Protein AF-A0A6I3EBQ2-F1 (afdb_monomer)

Structure (mmCIF, N/CA/C/O backbone):
data_AF-A0A6I3EBQ2-F1
#
_entry.id   AF-A0A6I3EBQ2-F1
#
loop_
_atom_site.group_PDB
_atom_site.id
_atom_site.type_symbol
_atom_site.label_atom_id
_atom_site.label_alt_id
_atom_site.label_comp_id
_atom_site.label_asym_id
_atom_site.label_entity_id
_atom_site.label_seq_id
_atom_site.pdbx_PDB_ins_code
_atom_site.Cartn_x
_atom_site.Cartn_y
_atom_site.Cartn_z
_atom_site.occupancy
_atom_site.B_iso_or_equiv
_atom_site.auth_seq_id
_atom_site.auth_comp_id
_atom_site.auth_asym_id
_atom_site.auth_atom_id
_atom_site.pdbx_PDB_model_num
ATOM 1 N N . MET A 1 1 ? -0.632 -26.709 13.359 1.00 42.72 1 MET A N 1
ATOM 2 C CA . MET A 1 1 ? 0.319 -25.777 12.714 1.00 42.72 1 MET A CA 1
ATOM 3 C C . MET A 1 1 ? 0.932 -24.934 13.817 1.00 42.72 1 MET A C 1
ATOM 5 O O . MET A 1 1 ? 0.181 -24.391 14.617 1.00 42.72 1 MET A O 1
ATOM 9 N N . SER A 1 2 ? 2.258 -24.996 13.959 1.00 42.22 2 SER A N 1
ATOM 10 C CA . SER A 1 2 ? 2.983 -24.591 15.171 1.00 42.22 2 SER A CA 1
ATOM 11 C C . SER A 1 2 ? 2.820 -23.101 15.474 1.00 42.22 2 SER A C 1
ATOM 13 O O . SER A 1 2 ? 2.923 -22.273 14.571 1.00 42.22 2 SER A O 1
ATOM 15 N N . ASN A 1 3 ? 2.571 -22.770 16.741 1.00 54.03 3 ASN A N 1
ATOM 16 C CA . ASN A 1 3 ? 2.596 -21.407 17.265 1.00 54.03 3 ASN A CA 1
ATOM 17 C C . ASN A 1 3 ? 4.077 -20.983 17.296 1.00 54.03 3 ASN A C 1
ATOM 19 O O . ASN A 1 3 ? 4.751 -21.147 18.308 1.00 54.03 3 ASN A O 1
ATOM 23 N N . LYS A 1 4 ? 4.614 -20.598 16.131 1.00 69.00 4 LYS A N 1
ATOM 24 C CA . LYS A 1 4 ? 6.019 -20.212 15.972 1.00 69.00 4 LYS A CA 1
ATOM 25 C C . LYS A 1 4 ? 6.265 -18.984 16.849 1.00 69.00 4 LYS A C 1
ATOM 27 O O . LYS A 1 4 ? 5.473 -18.043 16.815 1.00 69.00 4 LYS A O 1
ATOM 32 N N . GLU A 1 5 ? 7.314 -19.037 17.658 1.00 87.06 5 GLU A N 1
ATOM 33 C CA . GLU A 1 5 ? 7.750 -17.902 18.465 1.00 87.06 5 GLU A CA 1
ATOM 34 C C . GLU A 1 5 ? 8.066 -16.723 17.533 1.00 87.06 5 GLU A C 1
ATOM 36 O O . GLU A 1 5 ? 8.718 -16.909 16.500 1.00 87.06 5 GLU A O 1
ATOM 41 N N . LEU A 1 6 ? 7.523 -15.542 17.846 1.00 90.44 6 LEU A N 1
ATOM 42 C CA . LEU A 1 6 ? 7.765 -14.334 17.059 1.00 90.44 6 LEU A CA 1
ATOM 43 C C . LEU A 1 6 ? 9.214 -13.896 17.252 1.00 90.44 6 LEU A C 1
ATOM 45 O O . LEU A 1 6 ? 9.741 -13.947 18.363 1.00 90.44 6 LEU A O 1
ATOM 49 N N . ASN A 1 7 ? 9.852 -13.427 16.181 1.00 92.38 7 ASN A N 1
ATOM 50 C CA . ASN A 1 7 ? 11.155 -12.789 16.326 1.00 92.38 7 ASN A CA 1
ATOM 51 C C . ASN A 1 7 ? 11.009 -11.411 17.024 1.00 92.38 7 ASN A C 1
ATOM 53 O O . ASN A 1 7 ? 9.900 -10.870 17.095 1.00 92.38 7 ASN A O 1
ATOM 57 N N . PRO A 1 8 ? 12.104 -10.803 17.523 1.00 93.56 8 PRO A N 1
ATOM 58 C CA . PRO A 1 8 ? 12.032 -9.523 18.236 1.00 93.56 8 PRO A CA 1
ATOM 59 C C . PRO A 1 8 ? 11.385 -8.381 17.437 1.00 93.56 8 PRO A C 1
ATOM 61 O O . PRO A 1 8 ? 10.694 -7.540 18.010 1.00 93.56 8 PRO A O 1
ATOM 64 N N . MET A 1 9 ? 11.574 -8.354 16.115 1.00 92.19 9 MET A N 1
ATOM 65 C CA . MET A 1 9 ? 10.991 -7.328 15.250 1.00 92.19 9 MET A CA 1
ATOM 66 C C . MET A 1 9 ? 9.476 -7.516 15.110 1.00 92.19 9 MET A C 1
ATOM 68 O O . MET A 1 9 ? 8.720 -6.565 15.289 1.00 92.19 9 MET A O 1
ATOM 72 N N . GLN A 1 10 ? 9.026 -8.752 14.900 1.00 93.12 10 GLN A N 1
ATOM 73 C CA . GLN A 1 10 ? 7.610 -9.121 14.864 1.00 93.12 10 GLN A CA 1
ATOM 74 C C . GLN A 1 10 ? 6.908 -8.845 16.191 1.00 93.12 10 GLN A C 1
ATOM 76 O O . GLN A 1 10 ? 5.783 -8.346 16.204 1.00 93.12 10 GLN A O 1
ATOM 81 N N . GLN A 1 11 ? 7.578 -9.121 17.310 1.00 91.31 11 GLN A N 1
ATOM 82 C CA . GLN A 1 11 ? 7.068 -8.807 18.639 1.00 91.31 11 GLN A CA 1
ATOM 83 C C . GLN A 1 11 ? 6.881 -7.291 18.821 1.00 91.31 11 GLN A C 1
ATOM 85 O O . GLN A 1 11 ? 5.809 -6.853 19.236 1.00 91.31 11 GLN A O 1
ATOM 90 N N . SER A 1 12 ? 7.863 -6.484 18.407 1.00 90.69 12 SER A N 1
ATOM 91 C CA . SER A 1 12 ? 7.756 -5.019 18.435 1.00 90.69 12 SER A CA 1
ATOM 92 C C . SER A 1 12 ? 6.599 -4.495 17.571 1.00 90.69 12 SER A C 1
ATOM 94 O O . SER A 1 12 ? 5.858 -3.611 18.001 1.00 90.69 12 SER A O 1
ATOM 96 N N . VAL A 1 13 ? 6.377 -5.072 16.385 1.00 89.81 13 VAL A N 1
ATOM 97 C CA . VAL A 1 13 ? 5.232 -4.719 15.527 1.00 89.81 13 VAL A CA 1
ATOM 98 C C . VAL A 1 13 ? 3.900 -5.016 16.222 1.00 89.81 13 VAL A C 1
ATOM 100 O O . VAL A 1 13 ? 2.993 -4.183 16.182 1.00 89.81 13 VAL A O 1
ATOM 103 N N . VAL A 1 14 ? 3.776 -6.167 16.891 1.00 88.44 14 VAL A N 1
ATOM 104 C CA . VAL A 1 14 ? 2.572 -6.515 17.666 1.00 88.44 14 VAL A CA 1
ATOM 105 C C . VAL A 1 14 ? 2.354 -5.543 18.822 1.00 88.44 14 VAL A C 1
ATOM 107 O O . VAL A 1 14 ? 1.217 -5.168 19.084 1.00 88.44 14 VAL A O 1
ATOM 110 N N . GLU A 1 15 ? 3.407 -5.101 19.497 1.00 88.50 15 GLU A N 1
ATOM 111 C CA . GLU A 1 15 ? 3.295 -4.151 20.610 1.00 88.50 15 GLU A CA 1
ATOM 112 C C . GLU A 1 15 ? 2.843 -2.759 20.157 1.00 88.50 15 GLU A C 1
ATOM 114 O O . GLU A 1 15 ? 2.063 -2.111 20.855 1.00 88.50 15 GLU A O 1
ATOM 119 N N . VAL A 1 16 ? 3.293 -2.308 18.983 1.00 88.06 16 VAL A N 1
ATOM 120 C CA . VAL A 1 16 ? 2.961 -0.980 18.446 1.00 88.06 16 VAL A CA 1
ATOM 121 C C . VAL A 1 16 ? 1.595 -0.955 17.756 1.00 88.06 16 VAL A C 1
ATOM 123 O O . VAL A 1 16 ? 0.838 -0.001 17.929 1.00 88.06 16 VAL A O 1
ATOM 126 N N . LEU A 1 17 ? 1.282 -1.969 16.944 1.00 86.69 17 LEU A N 1
ATOM 127 C CA . LEU A 1 17 ? 0.074 -1.992 16.106 1.00 86.69 17 LEU A CA 1
ATOM 128 C C . LEU A 1 17 ? -1.050 -2.855 16.679 1.00 86.69 17 LEU A C 1
ATOM 130 O O . LEU A 1 17 ? -2.204 -2.731 16.261 1.00 86.69 17 LEU A O 1
ATOM 134 N N . GLY A 1 18 ? -0.724 -3.765 17.593 1.00 84.44 18 GLY A N 1
ATOM 135 C CA . GLY A 1 18 ? -1.692 -4.655 18.205 1.00 84.44 18 GLY A CA 1
ATOM 136 C C . GLY A 1 18 ? -2.710 -3.884 19.030 1.00 84.44 18 GLY A C 1
ATOM 137 O O . GLY A 1 18 ? -2.428 -2.862 19.654 1.00 84.44 18 GLY A O 1
ATOM 138 N N . LYS A 1 19 ? -3.933 -4.409 19.053 1.00 84.38 19 LYS A N 1
ATOM 139 C CA . LYS A 1 19 ? -4.986 -3.887 19.915 1.00 84.38 19 LYS A CA 1
ATOM 140 C C . LYS A 1 19 ? -4.526 -3.995 21.381 1.00 84.38 19 LYS A C 1
ATOM 142 O O . LYS A 1 19 ? -4.274 -5.115 21.833 1.00 84.38 19 LYS A O 1
ATOM 147 N N . PRO A 1 20 ? -4.441 -2.881 22.130 1.00 85.12 20 PRO A N 1
ATOM 148 C CA . PRO A 1 20 ? -3.945 -2.921 23.497 1.00 85.12 20 PRO A CA 1
ATOM 149 C C . PRO A 1 20 ? -4.896 -3.713 24.400 1.00 85.12 20 PRO A C 1
ATOM 151 O O . PRO A 1 20 ? -6.107 -3.798 24.152 1.00 85.12 20 PRO A O 1
ATOM 154 N N . ALA A 1 21 ? -4.346 -4.291 25.468 1.00 85.31 21 ALA A N 1
ATOM 155 C CA . ALA A 1 21 ? -5.141 -4.983 26.475 1.00 85.31 21 ALA A CA 1
ATOM 156 C C . ALA A 1 21 ? -6.199 -4.034 27.064 1.00 85.31 21 ALA A C 1
ATOM 158 O O . ALA A 1 21 ? -5.902 -2.892 27.407 1.00 85.31 21 ALA A O 1
ATOM 159 N N . GLY A 1 22 ? -7.446 -4.503 27.157 1.00 87.06 22 GLY A N 1
ATOM 160 C CA . GLY A 1 22 ? -8.556 -3.690 27.660 1.00 87.06 22 GLY A CA 1
ATOM 161 C C . GLY A 1 22 ? -9.112 -2.664 26.669 1.00 87.06 22 GLY A C 1
ATOM 162 O O . GLY A 1 22 ? -9.973 -1.878 27.055 1.00 87.06 22 GLY A O 1
ATOM 163 N N . TRP A 1 23 ? -8.683 -2.668 25.399 1.00 91.06 23 TRP A N 1
ATOM 164 C CA . TRP A 1 23 ? -9.351 -1.861 24.379 1.00 91.06 23 TRP A CA 1
ATOM 165 C C . TRP A 1 23 ? -10.833 -2.222 24.308 1.00 91.06 23 TRP A C 1
ATOM 167 O O . TRP A 1 23 ? -11.200 -3.393 24.143 1.00 91.06 23 TRP A O 1
ATOM 177 N N . VAL A 1 24 ? -11.667 -1.192 24.359 1.00 90.50 24 VAL A N 1
ATOM 178 C CA . VAL A 1 24 ? -13.112 -1.260 24.160 1.00 90.50 24 VAL A CA 1
ATOM 179 C C . VAL A 1 24 ? -13.487 -0.386 22.961 1.00 90.50 24 VAL A C 1
ATOM 181 O O . VAL A 1 24 ? -12.848 0.648 22.750 1.00 90.50 24 VAL A O 1
ATOM 184 N N . PRO A 1 25 ? -14.483 -0.784 22.149 1.00 90.06 25 PRO A N 1
ATOM 185 C CA . PRO A 1 25 ? -15.002 0.082 21.098 1.00 90.06 25 PRO A CA 1
ATOM 186 C C . PRO A 1 25 ? -15.488 1.418 21.666 1.00 90.06 25 PRO A C 1
ATOM 188 O O . PRO A 1 25 ? -15.917 1.490 22.820 1.00 90.06 25 PRO A O 1
ATOM 191 N N . LEU A 1 26 ? -15.483 2.460 20.833 1.00 91.88 26 LEU A N 1
ATOM 192 C CA . LEU A 1 26 ? -16.147 3.714 21.180 1.00 91.88 26 LEU A CA 1
ATOM 193 C C . LEU A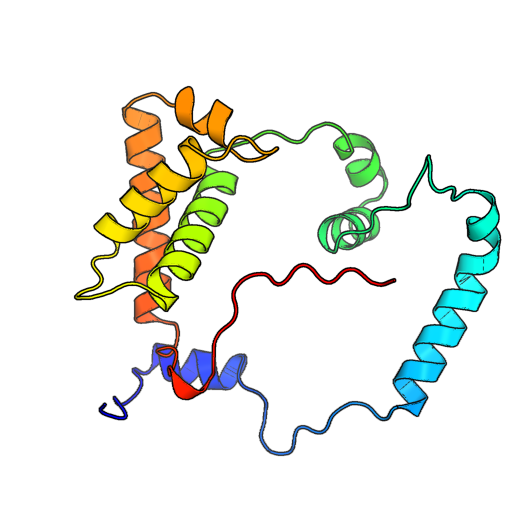 1 26 ? -17.645 3.463 21.445 1.00 91.88 26 LEU A C 1
ATOM 195 O O . LEU A 1 26 ? -18.254 2.655 20.736 1.00 91.88 26 LEU A O 1
ATOM 199 N N . PRO A 1 27 ? -18.255 4.149 22.430 1.00 95.44 27 PRO A N 1
ATOM 200 C CA . PRO A 1 27 ? -19.696 4.079 22.647 1.00 95.44 27 PRO A CA 1
ATOM 201 C C . PRO A 1 27 ? -20.469 4.483 21.388 1.00 95.44 27 PRO A C 1
ATOM 203 O O . PRO A 1 27 ? -20.070 5.417 20.690 1.00 95.44 27 PRO A O 1
ATOM 206 N N . LEU A 1 28 ? -21.607 3.829 21.132 1.00 94.62 28 LEU A N 1
ATOM 207 C CA . LEU A 1 28 ? -22.463 4.151 19.980 1.00 94.62 28 LEU A CA 1
ATOM 208 C C . LEU A 1 28 ? -22.893 5.620 19.967 1.00 94.62 28 LEU A C 1
ATOM 210 O O . LEU A 1 28 ? -22.918 6.233 18.908 1.00 94.62 28 LEU A O 1
ATOM 214 N N . THR A 1 29 ? -23.102 6.211 21.142 1.00 96.62 29 THR A N 1
ATOM 215 C CA . THR A 1 29 ? -23.451 7.629 21.288 1.00 96.62 29 THR A CA 1
ATOM 216 C C . THR A 1 29 ? -22.399 8.570 20.698 1.00 96.62 29 THR A C 1
ATOM 218 O O . THR A 1 29 ? -22.745 9.609 20.147 1.00 96.62 29 THR A O 1
ATOM 221 N N . VAL A 1 30 ? -21.110 8.212 20.758 1.00 96.31 30 VAL A N 1
ATOM 222 C CA . VAL A 1 30 ? -20.036 8.996 20.125 1.00 96.31 30 VAL A CA 1
ATOM 223 C C . VAL A 1 30 ? -20.131 8.891 18.605 1.00 96.31 30 VAL A C 1
ATOM 225 O O . VAL A 1 30 ? -19.975 9.889 17.907 1.00 96.31 30 VAL A O 1
ATOM 228 N N . VAL A 1 31 ? -20.412 7.694 18.086 1.00 93.81 31 VAL A N 1
ATOM 229 C CA . VAL A 1 31 ? -20.572 7.460 16.644 1.00 93.81 31 VAL A CA 1
ATOM 230 C C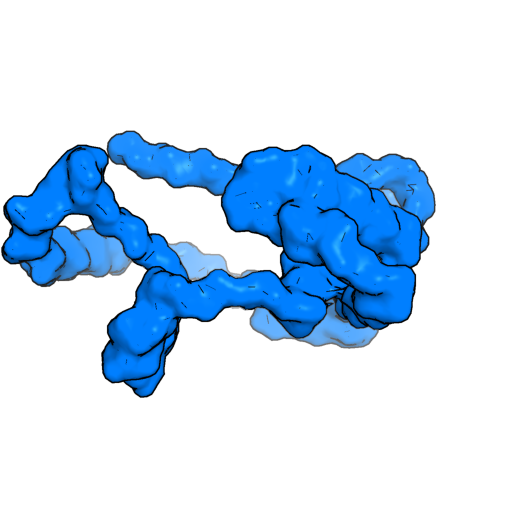 . VAL A 1 31 ? -21.776 8.232 16.100 1.00 93.81 31 VAL A C 1
ATOM 232 O O . VAL A 1 31 ? -21.669 8.875 15.058 1.00 93.81 31 VAL A O 1
ATOM 235 N N . GLU A 1 32 ? -22.897 8.203 16.818 1.00 95.88 32 GLU A N 1
ATOM 236 C CA . GLU A 1 32 ? -24.119 8.942 16.489 1.00 95.88 32 GLU A CA 1
ATOM 237 C C . GLU A 1 32 ? -23.885 10.455 16.517 1.00 95.88 32 GLU A C 1
ATOM 239 O O . GLU A 1 32 ? -24.226 11.138 15.556 1.00 95.88 32 GLU A O 1
ATOM 244 N N . ALA A 1 33 ? -23.208 10.968 17.548 1.00 96.56 33 ALA A N 1
ATOM 245 C CA . ALA A 1 33 ? -22.889 12.389 17.646 1.00 96.56 33 ALA A CA 1
ATOM 246 C C . ALA A 1 33 ? -21.962 12.867 16.513 1.00 96.56 33 ALA A C 1
ATOM 248 O O . ALA A 1 33 ? -22.175 13.939 15.949 1.00 96.56 33 ALA A O 1
ATOM 249 N N . VAL A 1 34 ? -20.939 12.082 16.147 1.00 95.69 34 VAL A N 1
ATOM 250 C CA . VAL A 1 34 ? -20.057 12.409 15.011 1.00 95.69 34 VAL A CA 1
ATOM 251 C C . VAL A 1 34 ? -20.839 12.387 13.697 1.00 95.69 34 VAL A C 1
ATOM 253 O O . VAL A 1 34 ? -20.649 13.269 12.861 1.00 95.69 34 VAL A O 1
ATOM 256 N N . ARG A 1 35 ? -21.739 11.415 13.515 1.00 94.19 35 ARG A N 1
ATOM 257 C CA . ARG A 1 35 ? -22.614 11.346 12.340 1.00 94.19 35 ARG A CA 1
ATOM 258 C C . ARG A 1 35 ? -23.503 12.583 12.232 1.00 94.19 35 ARG A C 1
ATOM 260 O O . ARG A 1 35 ? -23.496 13.217 11.184 1.00 94.19 35 ARG 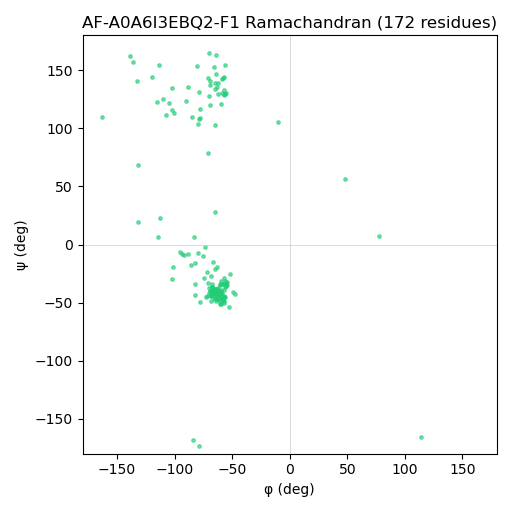A O 1
ATOM 267 N N . GLU A 1 36 ? -24.205 12.947 13.301 1.00 96.75 36 GLU A N 1
ATOM 268 C CA . GLU A 1 36 ? -25.094 14.115 13.327 1.00 96.75 36 GLU A CA 1
ATOM 269 C C . GLU A 1 36 ? -24.335 15.412 13.010 1.00 96.75 36 GLU A C 1
ATOM 271 O O . GLU A 1 36 ? -24.803 16.240 12.224 1.00 96.75 36 GLU A O 1
ATOM 276 N N . GLN A 1 37 ? -23.125 15.570 13.559 1.00 96.25 37 GLN A N 1
ATOM 277 C CA . GLN A 1 37 ? -22.262 16.716 13.263 1.00 96.25 37 GLN A CA 1
ATOM 278 C C . GLN A 1 37 ? -21.864 16.773 11.786 1.00 96.25 37 GLN A C 1
ATOM 280 O O . GLN A 1 37 ? -21.940 17.840 11.178 1.00 96.25 37 GLN A O 1
ATOM 285 N N . LEU A 1 38 ? -21.456 15.641 11.202 1.00 91.75 38 LEU A N 1
ATOM 286 C CA . LEU A 1 38 ? -21.088 15.569 9.789 1.00 91.75 38 LEU A CA 1
ATOM 287 C C . LEU A 1 38 ? -22.291 15.841 8.879 1.00 91.75 38 LEU A C 1
ATOM 289 O O . LEU A 1 38 ? -22.172 16.636 7.950 1.00 91.75 38 LEU A O 1
ATOM 293 N N . GLU A 1 39 ? -23.448 15.238 9.158 1.00 92.88 39 GLU A N 1
ATOM 294 C CA . GLU A 1 39 ? -24.681 15.447 8.387 1.00 92.88 39 GLU A CA 1
ATOM 295 C C . GLU A 1 39 ? -25.129 16.912 8.442 1.00 92.88 39 GLU A C 1
ATOM 297 O O . GLU A 1 39 ? -25.409 17.512 7.405 1.00 92.88 39 GLU A O 1
ATOM 302 N N . THR A 1 40 ? -25.101 17.527 9.627 1.00 95.25 40 THR A N 1
ATOM 303 C CA . THR A 1 40 ? -25.464 18.939 9.809 1.00 95.25 40 THR A CA 1
ATOM 304 C C . THR A 1 40 ? -24.486 19.875 9.100 1.00 95.25 40 THR A C 1
ATOM 306 O O . THR A 1 40 ? -24.905 20.784 8.383 1.00 95.25 40 THR A O 1
ATOM 309 N N . ALA A 1 41 ? -23.177 19.660 9.265 1.00 93.81 41 ALA A N 1
ATOM 310 C CA . ALA A 1 41 ? -22.153 20.521 8.675 1.00 93.81 41 ALA A CA 1
ATOM 311 C C . ALA A 1 41 ? -22.111 20.424 7.141 1.00 93.81 41 ALA A C 1
ATOM 313 O O . ALA A 1 41 ? -21.835 21.417 6.466 1.00 93.81 41 ALA A O 1
ATOM 314 N N . LEU A 1 42 ? -22.390 19.241 6.586 1.00 89.94 42 LEU A N 1
ATOM 315 C CA . LEU A 1 42 ? -22.349 18.989 5.145 1.00 89.94 42 LEU A CA 1
ATOM 316 C C . LEU A 1 42 ? -23.699 19.218 4.448 1.00 89.94 42 LEU A C 1
ATOM 318 O O . LEU A 1 42 ? -23.726 19.271 3.217 1.00 89.94 42 LEU A O 1
ATOM 322 N N . ALA A 1 43 ? -24.800 19.424 5.184 1.00 91.56 43 ALA A N 1
ATOM 323 C CA . ALA A 1 43 ? -26.134 19.662 4.621 1.00 91.56 43 ALA A CA 1
ATOM 324 C C . ALA A 1 43 ? -26.181 20.744 3.516 1.00 91.56 43 ALA A C 1
ATOM 326 O O . ALA A 1 43 ? -26.821 20.504 2.488 1.00 91.56 43 ALA A O 1
ATOM 327 N N . PRO A 1 44 ? -25.474 21.891 3.617 1.00 91.56 44 PRO A N 1
ATOM 328 C CA . PRO A 1 44 ? -25.474 22.903 2.554 1.00 91.56 44 PRO A CA 1
ATOM 329 C C . PRO A 1 44 ? -24.837 22.437 1.235 1.00 91.56 44 PRO A C 1
ATOM 331 O O . PRO A 1 44 ? -25.079 23.034 0.185 1.00 91.56 44 PRO A O 1
ATOM 334 N N . LEU A 1 45 ? -23.997 21.398 1.274 1.00 87.50 45 LEU A N 1
ATOM 335 C CA . LEU A 1 45 ? -23.348 20.832 0.092 1.00 87.50 45 LEU A CA 1
ATOM 336 C C . LEU A 1 45 ? -24.220 19.787 -0.606 1.00 87.50 45 LEU A C 1
ATOM 338 O O . LEU A 1 45 ? -23.980 19.516 -1.777 1.00 87.50 45 LEU A O 1
ATOM 342 N N . ALA A 1 46 ? -25.247 19.248 0.060 1.00 85.75 46 ALA A N 1
ATOM 343 C CA . ALA A 1 46 ? -26.086 18.182 -0.487 1.00 85.75 46 ALA A CA 1
ATOM 344 C C . ALA A 1 46 ? -26.733 18.571 -1.825 1.00 85.75 46 ALA A C 1
ATOM 346 O O . ALA A 1 46 ? -26.742 17.775 -2.756 1.00 85.75 46 ALA A O 1
ATOM 347 N N . ALA A 1 47 ? -27.184 19.822 -1.964 1.00 85.50 47 ALA A N 1
ATOM 348 C CA . ALA A 1 47 ? -27.779 20.327 -3.205 1.00 85.50 47 ALA A CA 1
ATOM 349 C C . ALA A 1 47 ? -26.790 20.427 -4.385 1.00 85.50 47 ALA A C 1
ATOM 351 O O . ALA A 1 47 ? -27.215 20.604 -5.523 1.00 85.50 47 ALA A O 1
ATOM 352 N N . LYS A 1 48 ? -25.478 20.351 -4.122 1.00 85.50 48 LYS A N 1
ATOM 353 C CA . LYS A 1 48 ? -24.418 20.373 -5.141 1.00 85.50 48 LYS A CA 1
ATOM 354 C C . LYS A 1 48 ? -23.991 18.974 -5.578 1.00 85.50 48 LYS A C 1
ATOM 356 O O . LYS A 1 48 ? -23.185 18.862 -6.494 1.00 85.50 48 LYS A O 1
ATOM 361 N N . LEU A 1 49 ? -24.471 17.936 -4.897 1.00 85.56 49 LEU A N 1
ATOM 362 C CA . LEU A 1 49 ? -24.155 16.551 -5.202 1.00 85.56 49 LEU A CA 1
ATOM 363 C C . LEU A 1 49 ? -25.332 15.930 -5.938 1.00 85.56 49 LEU A C 1
ATOM 365 O O . LEU A 1 49 ? -26.485 16.079 -5.538 1.00 85.56 49 LEU A O 1
ATOM 369 N N . SER A 1 50 ? -25.034 15.203 -7.001 1.00 84.06 50 SER A N 1
ATOM 370 C CA . SER A 1 50 ? -26.034 14.481 -7.775 1.00 84.06 50 SER A CA 1
ATOM 371 C C . SER A 1 50 ? -25.495 13.104 -8.163 1.00 84.06 50 SER A C 1
ATOM 373 O O . SER A 1 50 ? -24.286 12.880 -8.100 1.00 84.06 50 SER A O 1
ATOM 375 N N . PRO A 1 51 ? -26.349 12.144 -8.555 1.00 82.12 51 PRO A N 1
ATOM 376 C CA . PRO A 1 51 ? -25.873 10.844 -9.029 1.00 82.12 51 PRO A CA 1
ATOM 377 C C . PRO A 1 51 ? -24.918 10.942 -10.232 1.00 82.12 51 PRO A C 1
ATOM 379 O O . PRO A 1 51 ? -24.050 10.090 -10.397 1.00 82.12 51 PRO A O 1
ATOM 382 N N . ASP A 1 52 ? -25.062 11.983 -11.054 1.00 85.38 52 ASP A N 1
ATOM 383 C CA . ASP A 1 52 ? -24.176 12.321 -12.172 1.00 85.38 52 ASP A CA 1
ATOM 384 C C . ASP A 1 52 ? -22.910 13.094 -11.749 1.00 85.38 52 ASP A C 1
ATOM 386 O O . ASP A 1 52 ? -21.933 13.113 -12.497 1.00 85.38 52 ASP A O 1
ATOM 390 N N . GLN A 1 53 ? -22.885 13.662 -10.538 1.00 78.00 53 GLN A N 1
ATOM 391 C CA . GLN A 1 53 ? -21.717 14.300 -9.918 1.00 78.00 53 GLN A CA 1
ATOM 392 C C . GLN A 1 53 ? -21.516 13.812 -8.472 1.00 78.00 53 GLN A C 1
ATOM 394 O O . GLN A 1 53 ? -21.721 14.568 -7.512 1.00 78.00 53 GLN A O 1
ATOM 399 N N . PRO A 1 54 ? -21.138 12.534 -8.281 1.00 79.94 54 PRO A N 1
ATOM 400 C CA . PRO A 1 54 ? -20.943 11.988 -6.949 1.00 79.94 54 PRO A CA 1
ATOM 401 C C . PRO A 1 54 ? -19.689 12.579 -6.295 1.00 79.94 54 PRO A C 1
ATOM 403 O O . PRO A 1 54 ? -18.654 12.766 -6.937 1.00 79.94 54 PRO A O 1
ATOM 406 N N . LEU A 1 55 ? -19.753 12.814 -4.984 1.00 80.06 55 LEU A N 1
ATOM 407 C CA . LEU A 1 55 ? -18.580 13.198 -4.205 1.00 80.06 55 LEU A CA 1
ATOM 408 C C . LEU A 1 55 ? -17.716 11.966 -3.921 1.00 80.06 55 LEU A C 1
ATOM 410 O O . LEU A 1 55 ? -18.133 11.063 -3.197 1.00 80.06 55 LEU A O 1
ATOM 414 N N . PHE A 1 56 ? -16.491 11.952 -4.443 1.00 79.31 56 PHE A N 1
ATOM 415 C CA . PHE A 1 56 ? -15.490 10.951 -4.084 1.00 79.31 56 PHE A CA 1
ATOM 416 C C . PHE A 1 56 ? -14.502 11.537 -3.073 1.00 79.31 56 PHE A C 1
ATOM 418 O O . PHE A 1 56 ? -13.731 12.440 -3.395 1.00 79.31 56 PHE A O 1
ATOM 425 N N . ILE A 1 57 ? -14.516 11.012 -1.845 1.00 79.50 57 ILE A N 1
ATOM 426 C CA . ILE A 1 57 ? -13.568 11.392 -0.794 1.00 79.50 57 ILE A CA 1
ATOM 427 C C . ILE A 1 57 ? -12.625 10.225 -0.550 1.00 79.50 57 ILE A C 1
ATOM 429 O O . ILE A 1 57 ? -13.053 9.122 -0.217 1.00 79.50 57 ILE A O 1
ATOM 433 N N . SER A 1 58 ? -11.327 10.494 -0.649 1.00 81.50 58 SER A N 1
ATOM 434 C CA . SER A 1 58 ? -10.290 9.568 -0.209 1.00 81.50 58 SER A CA 1
ATOM 435 C C . SER A 1 58 ? -9.526 10.151 0.979 1.00 81.50 58 SER A C 1
ATOM 437 O O . SER A 1 58 ? -9.413 11.371 1.130 1.00 81.50 58 SER A O 1
ATOM 439 N N . LYS A 1 59 ? -8.936 9.282 1.808 1.00 84.12 59 LYS A N 1
ATOM 440 C CA . LYS A 1 59 ? -8.010 9.706 2.872 1.00 84.12 59 LYS A CA 1
ATOM 441 C C . LYS A 1 59 ? -6.850 10.539 2.312 1.00 84.12 59 LYS A C 1
ATOM 443 O O . LYS A 1 59 ? -6.416 11.488 2.957 1.00 84.12 59 LYS A O 1
ATOM 448 N N . GLY A 1 60 ? -6.376 10.198 1.111 1.00 83.06 60 GLY A N 1
ATOM 449 C CA . GLY A 1 60 ? -5.344 10.958 0.408 1.00 83.06 60 GLY A CA 1
ATOM 450 C C . GLY A 1 60 ? -5.789 12.394 0.141 1.00 83.06 60 GLY A C 1
ATOM 451 O O . GLY A 1 60 ? -5.102 13.323 0.550 1.00 83.06 60 GLY A O 1
ATOM 452 N N . SER A 1 61 ? -6.981 12.569 -0.437 1.00 83.38 61 SER A N 1
ATOM 453 C CA . SER A 1 61 ? -7.561 13.887 -0.726 1.00 83.38 61 SER A CA 1
ATOM 454 C C . SER A 1 61 ? -7.677 14.751 0.533 1.00 83.38 61 SER A C 1
ATOM 456 O O . SER A 1 61 ? -7.258 15.905 0.512 1.00 83.38 61 SER A O 1
ATOM 458 N N . LEU A 1 62 ? -8.166 14.179 1.642 1.00 87.69 62 LEU A N 1
ATOM 459 C CA . LEU A 1 62 ? -8.274 14.879 2.929 1.00 87.69 62 LEU A CA 1
ATOM 460 C C . LEU A 1 62 ? -6.902 15.287 3.484 1.00 87.69 62 LEU A C 1
ATOM 462 O O . LEU A 1 62 ? -6.705 16.432 3.882 1.00 87.69 62 LEU A O 1
ATOM 466 N N . ASN A 1 63 ? -5.925 14.380 3.475 1.00 86.81 63 ASN A N 1
ATOM 467 C CA . ASN A 1 63 ? -4.579 14.693 3.954 1.00 86.81 63 ASN A CA 1
ATOM 468 C C . ASN A 1 63 ? -3.918 15.803 3.123 1.00 86.81 63 ASN A C 1
ATOM 470 O O . ASN A 1 63 ? -3.295 16.702 3.686 1.00 86.81 63 ASN A O 1
ATOM 474 N N . THR A 1 64 ? -4.045 15.756 1.794 1.00 86.00 64 THR A N 1
ATOM 475 C CA . THR A 1 64 ? -3.420 16.746 0.909 1.00 86.00 64 THR A CA 1
ATOM 476 C C . THR A 1 64 ? -4.061 18.122 1.062 1.00 86.00 64 THR A C 1
ATOM 478 O O . THR A 1 64 ? -3.324 19.099 1.194 1.00 86.00 64 THR A O 1
ATOM 481 N N . VAL A 1 65 ? -5.399 18.218 1.111 1.00 91.19 65 VAL A N 1
ATOM 482 C CA . VAL A 1 65 ? -6.079 19.514 1.284 1.00 91.19 65 VAL A CA 1
ATOM 483 C C . VAL A 1 65 ? -5.773 20.142 2.648 1.00 91.19 65 VAL A C 1
ATOM 485 O O . VAL A 1 65 ? -5.531 21.343 2.717 1.00 91.19 65 VAL A O 1
ATOM 488 N N . HIS A 1 66 ? -5.685 19.339 3.717 1.00 88.81 66 HIS A N 1
ATOM 489 C CA . HIS A 1 66 ? -5.315 19.830 5.049 1.00 88.81 66 HIS A CA 1
ATOM 490 C C . HIS A 1 66 ? -3.834 20.215 5.177 1.00 88.81 66 HIS A C 1
ATOM 492 O O . HIS A 1 66 ? -3.496 21.018 6.043 1.00 88.81 66 HIS A O 1
ATOM 498 N N . GLY A 1 67 ? -2.954 19.668 4.334 1.00 90.19 67 GLY A N 1
ATOM 499 C CA . GLY A 1 67 ? -1.551 20.080 4.268 1.00 90.19 67 GLY A CA 1
ATOM 500 C C . GLY A 1 67 ? -1.354 21.387 3.496 1.00 90.19 67 GLY A C 1
ATOM 501 O O . GLY A 1 67 ? -0.671 22.290 3.974 1.00 90.19 67 GLY A O 1
ATOM 502 N N . CYS A 1 68 ? -1.937 21.487 2.295 1.00 91.88 68 CYS A N 1
ATOM 503 C CA . CYS A 1 68 ? -1.910 22.689 1.460 1.00 91.88 68 CYS A CA 1
ATOM 504 C C . CYS A 1 68 ? -2.994 22.621 0.372 1.00 91.88 68 CYS A C 1
ATOM 506 O O . CYS A 1 68 ? -2.869 21.876 -0.604 1.00 91.88 68 CYS A O 1
ATOM 508 N N . GLU A 1 69 ? -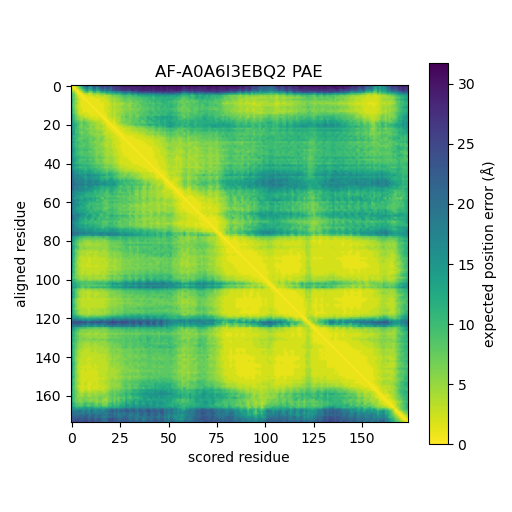4.029 23.452 0.497 1.00 92.12 69 GLU A N 1
ATOM 509 C CA . GLU A 1 69 ? -5.138 23.517 -0.463 1.00 92.12 69 GLU A CA 1
ATOM 510 C C . GLU A 1 69 ? -4.672 23.881 -1.881 1.00 92.12 69 GLU A C 1
ATOM 512 O O . GLU A 1 69 ? -5.102 23.263 -2.852 1.00 92.12 69 GLU A O 1
ATOM 517 N N . ALA A 1 70 ? -3.730 24.820 -2.020 1.00 90.56 70 ALA A N 1
ATOM 518 C CA . ALA A 1 70 ? -3.200 25.209 -3.328 1.00 90.56 70 ALA A CA 1
ATOM 519 C C . ALA A 1 70 ? -2.502 24.038 -4.045 1.00 90.56 70 ALA A C 1
ATOM 521 O O . ALA A 1 70 ? -2.687 23.843 -5.245 1.00 90.56 70 ALA A O 1
ATOM 522 N N . HIS A 1 71 ? -1.740 23.227 -3.303 1.00 85.94 71 HIS A N 1
ATOM 523 C CA . HIS A 1 71 ? -1.113 22.022 -3.843 1.00 85.94 71 HIS A CA 1
ATOM 524 C C . HIS A 1 71 ? -2.160 20.966 -4.217 1.00 85.94 71 HIS A C 1
ATOM 526 O O . HIS A 1 71 ? -2.052 20.356 -5.275 1.00 85.94 71 HIS A O 1
ATOM 532 N N . PHE A 1 72 ? -3.183 20.771 -3.378 1.00 87.38 72 PHE A N 1
ATOM 533 C CA . PHE A 1 72 ? -4.296 19.872 -3.686 1.00 87.38 72 PHE A CA 1
ATOM 534 C C . PHE A 1 72 ? -4.996 20.261 -4.994 1.00 87.38 72 PHE A C 1
ATOM 536 O O . PHE A 1 72 ? -5.161 19.419 -5.871 1.00 87.38 72 PHE A O 1
ATOM 543 N N . MET A 1 73 ? -5.342 21.539 -5.167 1.00 88.81 73 MET A N 1
ATOM 544 C CA . MET A 1 73 ? -5.997 22.023 -6.386 1.00 88.81 73 MET A CA 1
ATOM 545 C C . MET A 1 73 ? -5.118 21.852 -7.629 1.00 88.81 73 MET A C 1
ATOM 547 O O . MET A 1 73 ? -5.625 21.494 -8.691 1.00 88.81 73 MET A O 1
ATOM 551 N N . ALA A 1 74 ? -3.804 22.060 -7.498 1.00 86.50 74 ALA A N 1
ATOM 552 C CA . ALA A 1 74 ? -2.857 21.858 -8.590 1.00 86.50 74 ALA A CA 1
ATOM 553 C C . ALA A 1 74 ? -2.693 20.376 -8.984 1.00 86.50 74 ALA A C 1
ATOM 555 O O . ALA A 1 74 ? -2.374 20.095 -10.138 1.00 86.50 74 ALA A O 1
ATOM 556 N N . SER A 1 75 ? -2.923 19.433 -8.062 1.00 82.12 75 SER A N 1
ATOM 557 C CA . SER A 1 75 ? -2.677 18.003 -8.285 1.00 82.12 75 SER A CA 1
ATOM 558 C C . SER A 1 75 ? -3.894 17.191 -8.737 1.00 82.12 75 SER A C 1
ATOM 560 O O . SER A 1 75 ? -3.736 16.024 -9.099 1.00 82.12 75 SER A O 1
ATOM 562 N N . LEU A 1 76 ? -5.097 17.785 -8.765 1.00 79.75 76 LEU A N 1
ATOM 563 C CA . LEU A 1 76 ? -6.365 17.094 -9.058 1.00 79.75 76 LEU A CA 1
ATOM 564 C C . LEU A 1 76 ? -6.364 16.263 -10.354 1.00 79.75 76 LEU A C 1
ATOM 566 O O . LEU A 1 76 ? -7.120 15.302 -10.447 1.00 79.75 76 LEU A O 1
ATOM 570 N N . ASN A 1 77 ? -5.517 16.603 -11.331 1.00 74.69 77 ASN A N 1
ATOM 571 C CA . ASN A 1 77 ? -5.436 15.915 -12.625 1.00 74.69 77 ASN A CA 1
ATOM 572 C C . ASN A 1 77 ? -3.999 15.545 -13.040 1.00 74.69 77 ASN A C 1
ATOM 574 O O . ASN A 1 77 ? -3.745 15.344 -14.223 1.00 74.69 77 ASN A O 1
ATOM 578 N N . SER A 1 78 ? -3.049 15.489 -12.102 1.00 79.94 78 SER A N 1
ATOM 579 C CA . SER A 1 78 ? -1.620 15.311 -12.413 1.00 79.94 78 SER A CA 1
ATOM 580 C C . SER A 1 78 ? -1.052 13.971 -11.938 1.00 79.94 78 SER A C 1
ATOM 582 O O . SER A 1 78 ? 0.141 13.874 -11.649 1.00 79.94 78 SER A O 1
ATOM 584 N N . PHE A 1 79 ? -1.897 12.955 -11.750 1.00 84.12 79 PHE A N 1
ATOM 585 C CA . PHE A 1 79 ? -1.407 11.650 -11.323 1.00 84.12 79 PHE A CA 1
ATOM 586 C C . PHE A 1 79 ? -0.620 10.982 -12.451 1.00 84.12 79 PHE A C 1
ATOM 588 O O . PHE A 1 79 ? -1.137 10.796 -13.551 1.00 84.12 79 PHE A O 1
ATOM 595 N N . GLU A 1 80 ? 0.596 10.551 -12.131 1.00 87.69 80 GLU A N 1
ATOM 596 C CA . GLU A 1 80 ? 1.433 9.752 -13.015 1.00 87.69 80 GLU A CA 1
ATOM 597 C C . GLU A 1 80 ? 2.015 8.558 -12.254 1.00 87.69 80 GLU A C 1
ATOM 599 O O . GLU A 1 80 ? 2.426 8.650 -11.088 1.00 87.69 80 GLU A O 1
ATOM 604 N N . TRP A 1 81 ? 2.065 7.412 -12.930 1.00 91.94 81 TRP A N 1
ATOM 605 C CA . TRP A 1 81 ? 2.778 6.249 -12.426 1.00 91.94 81 TRP A CA 1
ATOM 606 C C . TRP A 1 81 ? 4.284 6.512 -12.451 1.00 91.94 81 TRP A C 1
ATOM 608 O O . TRP A 1 81 ? 4.833 7.069 -13.396 1.00 91.94 81 TRP A O 1
ATOM 618 N N . THR A 1 82 ? 4.959 6.104 -11.383 1.00 93.19 82 THR A N 1
ATOM 619 C CA . THR A 1 82 ? 6.413 6.174 -11.248 1.00 93.19 82 THR A CA 1
ATOM 620 C C . THR A 1 82 ? 6.905 4.863 -10.651 1.00 93.19 82 THR A C 1
ATOM 622 O O . THR A 1 82 ? 6.179 4.191 -9.923 1.00 93.19 82 THR A O 1
ATOM 625 N N . ILE A 1 83 ? 8.175 4.512 -10.852 1.00 94.00 83 ILE A N 1
ATOM 626 C CA . ILE A 1 83 ? 8.764 3.336 -10.181 1.00 94.00 83 ILE A CA 1
ATOM 627 C C . ILE A 1 83 ? 8.598 3.422 -8.649 1.00 94.00 83 ILE A C 1
ATOM 629 O O . ILE A 1 83 ? 8.371 2.416 -7.975 1.00 94.00 83 ILE A O 1
ATOM 633 N N . SER A 1 84 ? 8.663 4.638 -8.093 1.00 90.25 84 SER A N 1
ATOM 634 C CA . SER A 1 84 ? 8.571 4.882 -6.651 1.00 90.25 84 SER A CA 1
ATOM 635 C C . SER A 1 84 ? 7.184 4.610 -6.065 1.00 90.25 84 SER A C 1
ATOM 637 O O . SER A 1 84 ? 7.104 4.069 -4.960 1.00 90.25 84 SER A O 1
ATOM 639 N N . ASN A 1 85 ? 6.103 4.971 -6.769 1.00 90.25 85 ASN A N 1
ATOM 640 C CA . ASN A 1 85 ? 4.744 4.670 -6.305 1.00 90.25 85 ASN A CA 1
ATOM 641 C C . ASN A 1 85 ? 4.330 3.232 -6.659 1.00 90.25 85 ASN A C 1
ATOM 643 O O . ASN A 1 85 ? 3.701 2.562 -5.841 1.00 90.25 85 ASN A O 1
ATOM 647 N N . LEU A 1 86 ? 4.790 2.712 -7.798 1.00 94.94 86 LEU A N 1
ATOM 648 C CA . LEU A 1 86 ? 4.446 1.377 -8.269 1.00 94.94 86 LEU A CA 1
ATOM 649 C C . LEU A 1 86 ? 5.029 0.261 -7.397 1.00 94.94 86 LEU A C 1
ATOM 651 O O . LEU A 1 86 ? 4.342 -0.726 -7.154 1.00 94.94 86 LEU A O 1
ATOM 655 N N . ARG A 1 87 ? 6.246 0.410 -6.851 1.00 95.88 87 ARG A N 1
ATOM 656 C CA . ARG A 1 87 ? 6.826 -0.609 -5.945 1.00 95.88 87 ARG A CA 1
ATOM 657 C C . ARG A 1 87 ? 5.922 -0.920 -4.745 1.00 95.88 87 ARG A C 1
ATOM 659 O O . ARG A 1 87 ? 5.894 -2.057 -4.290 1.00 95.88 87 ARG A O 1
ATOM 666 N N . GLY A 1 88 ? 5.184 0.081 -4.251 1.00 93.56 88 GLY A N 1
ATOM 667 C CA . GLY A 1 88 ? 4.220 -0.089 -3.166 1.00 93.56 88 GLY A CA 1
ATOM 668 C C . GLY A 1 88 ? 3.028 -0.921 -3.622 1.00 93.56 88 GLY A C 1
ATOM 669 O O . GLY A 1 88 ? 2.689 -1.904 -2.974 1.00 93.56 88 GLY A O 1
ATOM 670 N N . THR A 1 89 ? 2.448 -0.588 -4.776 1.00 94.56 89 THR A N 1
ATOM 671 C CA . THR A 1 89 ? 1.359 -1.361 -5.392 1.00 94.56 89 THR A CA 1
ATOM 672 C C . THR A 1 89 ? 1.755 -2.820 -5.637 1.00 94.56 89 THR A C 1
ATOM 674 O O . THR A 1 89 ? 1.004 -3.722 -5.273 1.00 94.56 89 THR A O 1
ATOM 677 N N . VAL A 1 90 ? 2.955 -3.065 -6.175 1.00 96.62 90 VAL A N 1
ATOM 678 C CA . VAL A 1 90 ? 3.482 -4.424 -6.396 1.00 96.62 90 VAL A CA 1
ATOM 679 C C . VAL A 1 90 ? 3.643 -5.172 -5.073 1.00 96.62 90 VAL A C 1
ATOM 681 O O . VAL A 1 90 ? 3.186 -6.305 -4.955 1.00 96.62 90 VAL A O 1
ATOM 684 N N . MET A 1 91 ? 4.229 -4.537 -4.053 1.00 95.50 91 MET A N 1
ATOM 685 C CA . MET A 1 91 ? 4.379 -5.146 -2.729 1.00 95.50 91 MET A CA 1
ATOM 686 C C . MET A 1 91 ? 3.021 -5.480 -2.091 1.00 95.50 91 MET A C 1
ATOM 688 O O . MET A 1 91 ? 2.849 -6.587 -1.584 1.00 95.50 91 MET A O 1
ATOM 692 N N . HIS A 1 92 ? 2.034 -4.582 -2.171 1.00 93.81 92 HIS A N 1
ATOM 693 C CA . HIS A 1 92 ? 0.680 -4.842 -1.675 1.00 93.81 92 HIS A CA 1
ATOM 694 C C . HIS A 1 92 ? 0.035 -6.039 -2.377 1.00 93.81 92 HIS A C 1
ATOM 696 O O . HIS A 1 92 ? -0.557 -6.891 -1.712 1.00 93.81 92 HIS A O 1
ATOM 702 N N . LYS A 1 93 ? 0.197 -6.143 -3.700 1.00 94.38 93 LYS A N 1
ATOM 703 C CA . LYS A 1 93 ? -0.307 -7.285 -4.464 1.00 94.38 93 LYS A CA 1
ATOM 704 C C . LYS A 1 93 ? 0.410 -8.586 -4.100 1.00 94.38 93 LYS A C 1
ATOM 706 O O . LYS A 1 93 ? -0.244 -9.613 -3.962 1.00 94.38 93 LYS A O 1
ATOM 711 N N . ALA A 1 94 ? 1.718 -8.550 -3.849 1.00 95.38 94 ALA A N 1
ATOM 712 C CA . ALA A 1 94 ? 2.459 -9.711 -3.356 1.00 95.38 94 ALA A CA 1
ATOM 713 C C . ALA A 1 94 ? 1.956 -10.172 -1.971 1.00 95.38 94 ALA A C 1
ATOM 715 O O . ALA A 1 94 ? 1.777 -11.369 -1.750 1.00 95.38 94 ALA A O 1
ATOM 716 N N . VAL A 1 95 ? 1.645 -9.241 -1.056 1.00 92.50 95 VAL A N 1
ATOM 717 C CA . VAL A 1 95 ? 1.020 -9.558 0.245 1.00 92.50 95 VAL A CA 1
ATOM 718 C C . VAL A 1 95 ? -0.390 -10.131 0.074 1.00 92.50 95 VAL A C 1
ATOM 720 O O . VAL A 1 95 ? -0.756 -11.076 0.768 1.00 92.50 95 VAL A O 1
ATOM 723 N N . GLU A 1 96 ? -1.186 -9.605 -0.858 1.00 92.00 96 GLU A N 1
ATOM 724 C CA . GLU A 1 96 ? -2.505 -10.160 -1.184 1.00 92.00 96 GLU A CA 1
ATOM 725 C C . GLU A 1 96 ? -2.399 -11.621 -1.647 1.00 92.00 96 GLU A C 1
ATOM 727 O O . GLU A 1 96 ? -3.128 -12.488 -1.156 1.00 92.00 96 GLU A O 1
ATOM 732 N N . LEU A 1 97 ? -1.464 -11.901 -2.559 1.00 92.62 97 LEU A N 1
ATOM 733 C CA . LEU A 1 97 ? -1.222 -13.245 -3.080 1.00 92.62 97 LEU A CA 1
ATOM 734 C C . LEU A 1 97 ? -0.721 -14.195 -1.986 1.00 92.62 97 LEU A C 1
ATOM 736 O O . LEU A 1 97 ? -1.185 -15.336 -1.917 1.00 92.62 97 LEU A O 1
ATOM 740 N N . SER A 1 98 ? 0.165 -13.728 -1.099 1.00 91.19 98 SER A N 1
ATOM 741 C CA . SER A 1 98 ? 0.771 -14.559 -0.051 1.00 91.19 98 SER A CA 1
ATOM 742 C C . SER A 1 98 ? -0.252 -15.167 0.908 1.00 91.19 98 SER A C 1
ATOM 744 O O . SER A 1 98 ? -0.076 -16.298 1.359 1.00 91.19 98 SER A O 1
ATOM 746 N N . ILE A 1 99 ? -1.365 -14.468 1.159 1.00 89.06 99 ILE A N 1
ATOM 747 C CA . ILE A 1 99 ? -2.438 -14.923 2.056 1.00 89.06 99 ILE A CA 1
ATOM 748 C C . ILE A 1 99 ? -3.059 -16.244 1.585 1.00 89.06 99 ILE A C 1
ATOM 750 O O . ILE A 1 99 ? -3.452 -17.070 2.411 1.00 89.06 99 ILE A O 1
ATOM 754 N N . ASN A 1 100 ? -3.149 -16.448 0.269 1.00 87.50 100 ASN A N 1
ATOM 755 C CA . ASN A 1 100 ? -3.759 -17.635 -0.334 1.00 87.50 100 ASN A CA 1
ATOM 756 C C . ASN A 1 100 ? -2.749 -18.508 -1.097 1.00 87.50 100 ASN A C 1
ATOM 758 O O . ASN A 1 100 ? -3.149 -19.481 -1.747 1.00 87.50 100 ASN A O 1
ATOM 762 N N . TRP A 1 101 ? -1.456 -18.182 -1.020 1.00 90.19 101 TRP A N 1
ATOM 763 C CA . TRP A 1 101 ? -0.405 -18.908 -1.721 1.00 90.19 101 TRP A CA 1
ATOM 764 C C . TRP A 1 101 ? -0.285 -20.341 -1.204 1.00 90.19 101 TRP A C 1
ATOM 766 O O . TRP A 1 101 ? -0.368 -20.614 -0.004 1.00 90.19 101 TRP A O 1
ATOM 776 N N . ARG A 1 102 ? -0.097 -21.289 -2.125 1.00 85.81 102 ARG A N 1
ATOM 777 C CA . ARG A 1 102 ? 0.020 -22.711 -1.792 1.00 85.81 102 ARG A CA 1
ATOM 778 C C . ARG A 1 102 ? 1.462 -23.158 -1.963 1.00 85.81 102 ARG A C 1
ATOM 780 O O . ARG A 1 102 ? 1.929 -23.297 -3.086 1.00 85.81 102 ARG A O 1
ATOM 787 N N . GLY A 1 103 ? 2.119 -23.471 -0.850 1.00 83.94 103 GLY A N 1
ATOM 788 C CA . GLY A 1 103 ? 3.489 -23.984 -0.837 1.00 83.94 103 GLY A CA 1
ATOM 789 C C . GLY A 1 103 ? 4.476 -23.009 -0.195 1.00 83.94 103 GLY A C 1
ATOM 790 O O . GLY A 1 103 ? 4.050 -22.096 0.514 1.00 83.94 103 GLY A O 1
ATOM 791 N N . PRO A 1 104 ? 5.788 -23.231 -0.388 1.00 84.38 104 PRO A N 1
ATOM 792 C CA . PRO A 1 104 ? 6.819 -22.302 0.053 1.00 84.38 104 PRO A CA 1
ATOM 793 C C . PRO A 1 104 ? 6.611 -20.916 -0.560 1.00 84.38 104 PRO A C 1
ATOM 795 O O . PRO A 1 104 ? 6.190 -20.793 -1.711 1.00 84.38 104 PRO A O 1
ATOM 798 N N . VAL A 1 105 ? 6.907 -19.889 0.229 1.00 83.25 105 VAL A N 1
ATOM 799 C CA . VAL A 1 105 ? 6.890 -18.496 -0.207 1.00 83.25 105 VAL A CA 1
ATOM 800 C C . VAL A 1 105 ? 8.334 -18.080 -0.434 1.00 83.25 105 VAL A C 1
ATOM 802 O O . VAL A 1 105 ? 9.121 -18.071 0.506 1.00 83.25 105 VAL A O 1
ATOM 805 N N . GLU A 1 106 ? 8.671 -17.774 -1.681 1.00 93.12 106 GLU A N 1
ATOM 806 C CA . GLU A 1 106 ? 9.901 -17.075 -2.037 1.00 93.12 106 GLU A CA 1
ATOM 807 C C . GLU A 1 106 ? 9.511 -15.632 -2.395 1.00 93.12 106 GLU A C 1
ATOM 809 O O . GLU A 1 106 ? 8.678 -15.441 -3.290 1.00 93.12 106 GLU A O 1
ATOM 814 N N . PRO A 1 107 ? 10.060 -14.607 -1.713 1.00 94.44 107 PRO A N 1
ATOM 815 C CA . PRO A 1 107 ? 9.756 -13.201 -1.979 1.00 94.44 107 PRO A CA 1
ATOM 816 C C . PRO A 1 107 ? 9.798 -12.818 -3.456 1.00 94.44 107 PRO A C 1
ATOM 818 O O . PRO A 1 107 ? 8.926 -12.102 -3.948 1.00 94.44 107 PRO A O 1
ATOM 821 N N . ALA A 1 108 ? 10.809 -13.312 -4.168 1.00 96.44 108 ALA A N 1
ATOM 822 C CA . ALA A 1 108 ? 11.010 -13.002 -5.571 1.00 96.44 108 ALA A CA 1
ATOM 823 C C . ALA A 1 108 ? 9.885 -13.559 -6.458 1.00 96.44 108 ALA A C 1
ATOM 825 O O . ALA A 1 108 ? 9.380 -12.837 -7.315 1.00 96.44 108 ALA A O 1
ATOM 826 N N . ASP A 1 109 ? 9.442 -14.788 -6.191 1.00 95.81 109 ASP A N 1
ATOM 827 C CA . ASP A 1 109 ? 8.392 -15.457 -6.964 1.00 95.81 109 ASP A CA 1
ATOM 828 C C . ASP A 1 109 ? 7.030 -14.770 -6.778 1.00 95.81 109 ASP A C 1
ATOM 830 O O . ASP A 1 109 ? 6.293 -14.571 -7.743 1.00 95.81 109 ASP A O 1
ATOM 834 N N . LEU A 1 110 ? 6.699 -14.347 -5.551 1.00 95.56 110 LEU A N 1
ATOM 835 C CA . LEU A 1 110 ? 5.457 -13.608 -5.297 1.00 95.56 110 LEU A CA 1
ATOM 836 C C . LEU A 1 110 ? 5.454 -12.218 -5.927 1.00 95.56 110 LEU A C 1
ATOM 838 O O . LEU A 1 110 ? 4.408 -11.755 -6.380 1.00 95.56 110 LEU A O 1
ATOM 842 N N . VAL A 1 111 ? 6.601 -11.539 -5.937 1.00 97.62 111 VAL A N 1
ATOM 843 C CA . VAL A 1 111 ? 6.736 -10.239 -6.600 1.00 97.62 111 VAL A CA 1
ATOM 844 C C . VAL A 1 111 ? 6.607 -10.383 -8.113 1.00 97.62 111 VAL A C 1
ATOM 846 O O . VAL A 1 111 ? 5.952 -9.549 -8.738 1.00 97.62 111 VAL A O 1
ATOM 849 N N . ASP A 1 112 ? 7.181 -11.434 -8.694 1.00 97.00 112 ASP A N 1
ATOM 850 C CA . ASP A 1 112 ? 7.052 -11.709 -10.124 1.00 97.00 112 ASP A CA 1
ATOM 851 C C . ASP A 1 112 ? 5.594 -12.011 -10.498 1.00 97.00 112 ASP A C 1
ATOM 853 O O . ASP A 1 112 ? 5.062 -11.384 -11.415 1.00 97.00 112 ASP A O 1
ATOM 857 N N . GLU A 1 113 ? 4.899 -12.856 -9.730 1.00 96.44 113 GLU A N 1
ATOM 858 C CA . GLU A 1 113 ? 3.465 -13.102 -9.932 1.00 96.44 113 GLU A CA 1
ATOM 859 C C . GLU A 1 113 ? 2.642 -11.813 -9.752 1.00 96.44 113 GLU A C 1
ATOM 861 O O . GLU A 1 113 ? 1.746 -11.530 -10.547 1.00 96.44 113 GLU A O 1
ATOM 866 N N . ALA A 1 114 ? 2.947 -10.992 -8.743 1.00 96.06 114 ALA A N 1
ATOM 867 C CA . ALA A 1 114 ? 2.272 -9.715 -8.523 1.00 96.06 114 ALA A CA 1
ATOM 868 C C . ALA A 1 114 ? 2.433 -8.759 -9.714 1.00 96.06 114 ALA A C 1
ATOM 870 O O . ALA A 1 114 ? 1.458 -8.126 -10.122 1.00 96.06 114 ALA A O 1
ATOM 871 N N . LEU A 1 115 ? 3.638 -8.671 -10.286 1.00 96.31 115 LEU A N 1
ATOM 872 C CA . LEU A 1 115 ? 3.901 -7.889 -11.494 1.00 96.31 115 LEU A CA 1
ATOM 873 C C . LEU A 1 115 ? 3.090 -8.409 -12.679 1.00 96.31 115 LEU A C 1
ATOM 875 O O . LEU A 1 115 ? 2.452 -7.603 -13.350 1.00 96.31 115 LEU A O 1
ATOM 879 N N . THR A 1 116 ? 3.054 -9.728 -12.895 1.00 95.31 116 THR A N 1
ATOM 880 C CA . THR A 1 116 ? 2.240 -10.338 -13.957 1.00 95.31 116 THR A CA 1
ATOM 881 C C . THR A 1 116 ? 0.761 -9.987 -13.797 1.00 95.31 116 THR A C 1
ATOM 883 O O . THR A 1 116 ? 0.138 -9.506 -14.736 1.00 95.31 116 THR A O 1
ATOM 886 N N . ARG A 1 117 ? 0.201 -10.116 -12.587 1.00 93.12 117 ARG A N 1
ATOM 887 C CA . ARG A 1 117 ? -1.213 -9.786 -12.335 1.00 93.12 117 ARG A CA 1
ATOM 888 C C . ARG A 1 117 ? -1.543 -8.315 -12.551 1.00 93.12 117 ARG A C 1
ATOM 890 O O . ARG A 1 117 ? -2.632 -8.019 -13.025 1.00 93.12 117 ARG A O 1
ATOM 897 N N . LEU A 1 118 ? -0.641 -7.415 -12.166 1.00 94.19 118 LEU A N 1
ATOM 898 C CA . LEU A 1 118 ? -0.824 -5.972 -12.340 1.00 94.19 118 LEU A CA 1
ATOM 899 C C . LEU A 1 118 ? -0.642 -5.532 -13.797 1.00 94.19 118 LEU A C 1
ATOM 901 O O . LEU A 1 118 ? -1.240 -4.541 -14.206 1.00 94.19 118 LEU A O 1
ATOM 905 N N . GLU A 1 119 ? 0.181 -6.241 -14.570 1.00 93.19 119 GLU A N 1
ATOM 906 C CA . GLU A 1 119 ? 0.337 -6.016 -16.009 1.00 93.19 119 GLU A CA 1
ATOM 907 C C . GLU A 1 119 ? -0.919 -6.446 -16.784 1.00 93.19 119 GLU A C 1
ATOM 909 O O . GLU A 1 119 ? -1.344 -5.728 -17.686 1.00 93.19 119 GLU A O 1
ATOM 914 N N . ASP A 1 120 ? -1.562 -7.541 -16.367 1.00 88.94 120 ASP A N 1
ATOM 915 C CA . ASP A 1 120 ? -2.793 -8.071 -16.975 1.00 88.94 120 ASP A CA 1
ATOM 916 C C . ASP A 1 120 ? -4.080 -7.337 -16.531 1.00 88.94 120 ASP A C 1
ATOM 918 O O . ASP A 1 120 ? -5.171 -7.611 -17.036 1.00 88.94 120 ASP A O 1
ATOM 922 N N . GLU A 1 121 ? -4.000 -6.420 -15.563 1.00 84.25 121 GLU A N 1
ATOM 923 C CA . GLU A 1 121 ? -5.176 -5.742 -15.013 1.00 84.25 121 GLU A CA 1
ATOM 924 C C . GLU A 1 121 ? -5.672 -4.615 -15.945 1.00 84.25 121 GLU A C 1
ATOM 926 O O . GLU A 1 121 ? -5.071 -3.544 -16.046 1.00 84.25 121 GLU A O 1
ATOM 931 N N . GLU A 1 122 ? -6.814 -4.828 -16.608 1.00 63.91 122 GLU A N 1
ATOM 932 C CA . GLU A 1 122 ? -7.406 -3.886 -17.585 1.00 63.91 122 GLU A CA 1
ATOM 933 C C . GLU A 1 122 ? -8.047 -2.623 -16.960 1.00 63.91 122 GLU A C 1
ATOM 935 O O . GLU A 1 122 ? -8.573 -1.763 -17.669 1.00 63.91 122 GLU A O 1
ATOM 940 N N . SER A 1 123 ? -8.062 -2.496 -15.627 1.00 66.69 123 SER A N 1
ATOM 941 C CA . SER A 1 123 ? -8.679 -1.355 -14.933 1.00 66.69 123 SER A CA 1
ATOM 942 C C . SER A 1 123 ? -7.772 -0.106 -14.949 1.00 66.69 123 SER A C 1
ATOM 944 O O . SER A 1 123 ? -6.720 -0.104 -15.581 1.00 66.69 123 SER A O 1
ATOM 946 N N . ARG A 1 124 ? -8.136 0.985 -14.246 1.00 64.75 124 ARG A N 1
ATOM 947 C CA . ARG A 1 124 ? -7.316 2.222 -14.095 1.00 64.75 124 ARG A CA 1
ATOM 948 C C . ARG A 1 124 ? -5.994 2.007 -13.312 1.00 64.75 124 ARG A C 1
ATOM 950 O O . ARG A 1 124 ? -5.532 2.906 -12.610 1.00 64.75 124 ARG A O 1
ATOM 957 N N . GLY A 1 125 ? -5.438 0.803 -13.364 1.00 78.44 125 GLY A N 1
ATOM 958 C CA . GLY A 1 125 ? -4.235 0.370 -12.680 1.00 78.44 125 GLY A CA 1
ATOM 959 C C . GLY A 1 125 ? -2.946 0.729 -13.429 1.00 78.44 125 GLY A C 1
ATOM 960 O O . GLY A 1 125 ? -2.943 1.536 -14.361 1.00 78.44 125 GLY A O 1
ATOM 961 N N . PRO A 1 126 ? -1.815 0.157 -12.995 1.00 91.06 126 PRO A N 1
ATOM 962 C CA . PRO A 1 126 ? -0.494 0.457 -13.539 1.00 91.06 126 PRO A CA 1
ATOM 963 C C . PRO A 1 126 ? -0.135 -0.322 -14.814 1.00 91.06 126 PRO A C 1
ATOM 965 O O . PRO A 1 126 ? 1.006 -0.214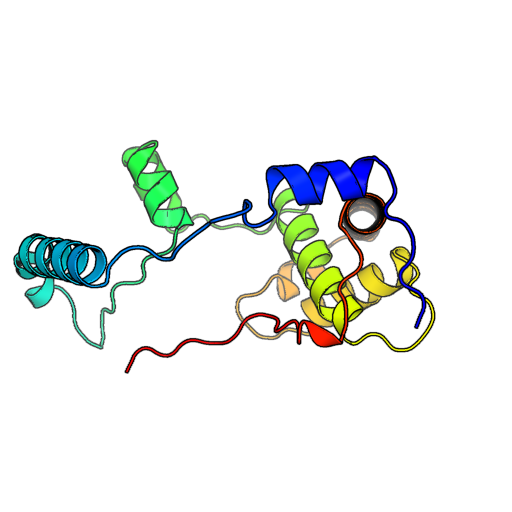 -15.263 1.00 91.06 126 PRO A O 1
ATOM 968 N N . SER A 1 127 ? -1.058 -1.091 -15.399 1.00 92.12 127 SER A N 1
ATOM 969 C CA . SER A 1 127 ? -0.798 -2.024 -16.507 1.00 92.12 127 SER A CA 1
ATOM 970 C C . SER A 1 127 ? -0.086 -1.372 -17.693 1.00 92.12 127 SER A C 1
ATOM 972 O O . SER A 1 127 ? 1.009 -1.794 -18.067 1.00 92.12 127 SER A O 1
ATOM 974 N N . GLU A 1 128 ? -0.621 -0.268 -18.225 1.00 91.38 128 GLU A N 1
ATOM 975 C CA . GLU A 1 128 ? 0.013 0.457 -19.336 1.00 91.38 128 GLU A CA 1
ATOM 976 C C . GLU A 1 128 ? 1.414 0.982 -19.003 1.00 91.38 128 GLU A C 1
ATOM 978 O O . GLU A 1 128 ? 2.270 1.081 -19.886 1.00 91.38 128 GLU A O 1
ATOM 983 N N . PHE A 1 129 ? 1.644 1.371 -17.749 1.00 93.62 129 PHE A N 1
ATOM 984 C CA . PHE A 1 129 ? 2.944 1.864 -17.312 1.00 93.62 129 PHE A CA 1
ATOM 985 C C . PHE A 1 129 ? 3.947 0.712 -17.213 1.00 93.62 129 PHE A C 1
ATOM 987 O O . PHE A 1 129 ? 5.049 0.832 -17.744 1.00 93.62 129 PHE A O 1
ATOM 994 N N . ILE A 1 130 ? 3.549 -0.419 -16.617 1.00 94.62 130 ILE A N 1
ATOM 995 C CA . ILE A 1 130 ? 4.367 -1.639 -16.523 1.00 94.62 130 ILE A CA 1
ATOM 996 C C . ILE A 1 130 ? 4.763 -2.123 -17.921 1.00 94.62 130 ILE A C 1
ATOM 998 O O . ILE A 1 130 ? 5.946 -2.365 -18.175 1.00 94.62 130 ILE A O 1
ATOM 1002 N N . ALA A 1 131 ? 3.802 -2.182 -18.847 1.00 92.81 131 ALA A N 1
ATOM 1003 C CA . ALA A 1 131 ? 4.018 -2.621 -20.223 1.00 92.81 131 ALA A CA 1
ATOM 1004 C C . ALA A 1 131 ? 5.103 -1.802 -20.951 1.00 92.81 131 ALA A C 1
ATOM 1006 O O . ALA A 1 131 ? 5.830 -2.341 -21.784 1.00 92.81 131 ALA A O 1
ATOM 1007 N N . LYS A 1 132 ? 5.253 -0.515 -20.608 1.00 94.81 132 LYS A N 1
ATOM 1008 C CA . LYS A 1 132 ? 6.213 0.417 -21.226 1.00 94.81 132 LYS A CA 1
ATOM 1009 C C . LYS A 1 132 ? 7.595 0.429 -20.562 1.00 94.81 132 LYS A C 1
ATOM 1011 O O . LYS A 1 132 ? 8.502 1.054 -21.109 1.00 94.81 132 LYS A O 1
ATOM 1016 N N . LEU A 1 133 ? 7.778 -0.236 -19.418 1.00 96.75 133 LEU A N 1
ATOM 1017 C CA . LEU A 1 133 ? 9.064 -0.252 -18.718 1.00 96.75 133 LEU A CA 1
ATOM 1018 C C . LEU A 1 133 ? 10.144 -0.961 -19.539 1.00 96.75 133 LEU A C 1
ATOM 1020 O O . LEU A 1 133 ? 9.957 -2.088 -20.009 1.00 96.75 133 LEU A O 1
ATOM 1024 N N . SER A 1 134 ? 11.318 -0.339 -19.625 1.00 97.50 134 SER A N 1
ATOM 1025 C CA . SER A 1 134 ? 12.520 -0.988 -20.143 1.00 97.50 134 SER A CA 1
ATOM 1026 C C . SER A 1 134 ? 12.954 -2.159 -19.253 1.00 97.50 134 SER A C 1
ATOM 1028 O O . SER A 1 134 ? 12.589 -2.253 -18.080 1.00 97.50 134 SER A O 1
ATOM 1030 N N . ALA A 1 135 ? 13.810 -3.040 -19.777 1.00 97.38 135 ALA A N 1
ATOM 1031 C CA . ALA A 1 135 ? 14.354 -4.155 -18.997 1.00 97.38 135 ALA A CA 1
ATOM 1032 C C . ALA A 1 135 ? 15.074 -3.690 -17.712 1.00 97.38 135 ALA A C 1
ATOM 1034 O O . ALA A 1 135 ? 14.961 -4.336 -16.671 1.00 97.38 135 ALA A O 1
ATOM 1035 N N . GLY A 1 136 ? 15.777 -2.551 -17.769 1.00 98.00 136 GLY A N 1
ATOM 1036 C CA . GLY A 1 136 ? 16.458 -1.970 -16.610 1.00 98.00 136 GLY A CA 1
ATOM 1037 C C . GLY A 1 136 ? 15.484 -1.455 -15.550 1.00 98.00 136 GLY A C 1
ATOM 1038 O O . GLY A 1 136 ? 15.651 -1.744 -14.366 1.00 98.00 136 GLY A O 1
ATOM 1039 N N . GLU A 1 137 ? 14.430 -0.755 -15.966 1.00 97.69 137 GLU A N 1
ATOM 1040 C CA . GLU A 1 137 ? 13.396 -0.255 -15.053 1.00 97.69 137 GLU A CA 1
ATOM 1041 C C . GLU A 1 137 ? 12.577 -1.390 -14.435 1.00 97.69 137 GLU A C 1
ATOM 1043 O O . GLU A 1 137 ? 12.292 -1.354 -13.239 1.00 97.69 137 GLU A O 1
ATOM 1048 N N . ARG A 1 138 ? 12.260 -2.438 -15.210 1.00 97.06 138 ARG A N 1
ATOM 1049 C CA . ARG A 1 138 ? 11.615 -3.651 -14.684 1.00 97.06 138 ARG A CA 1
ATOM 1050 C C . ARG A 1 138 ? 12.483 -4.323 -13.623 1.00 97.06 138 ARG A C 1
ATOM 1052 O O . ARG A 1 138 ? 11.982 -4.655 -12.551 1.00 97.06 138 ARG A O 1
ATOM 1059 N N . ALA A 1 139 ? 13.785 -4.469 -13.877 1.00 97.81 139 ALA A N 1
ATOM 1060 C CA . ALA A 1 139 ? 14.716 -5.035 -12.902 1.00 97.81 139 ALA A CA 1
ATOM 1061 C C . ALA A 1 139 ? 14.817 -4.174 -11.629 1.00 97.81 139 ALA A C 1
ATOM 1063 O O . ALA A 1 139 ? 14.832 -4.711 -10.519 1.00 97.81 139 ALA A O 1
ATOM 1064 N N . GLN A 1 140 ? 14.836 -2.844 -11.770 1.00 97.81 140 GLN A N 1
ATOM 1065 C CA . GLN A 1 140 ? 14.835 -1.914 -10.640 1.00 97.81 140 GLN A CA 1
ATOM 1066 C C . GLN A 1 140 ? 13.546 -2.019 -9.813 1.00 97.81 140 GLN A C 1
ATOM 1068 O O . GLN A 1 140 ? 13.616 -2.147 -8.590 1.00 97.81 140 GLN A O 1
ATOM 1073 N N . LEU A 1 141 ? 12.380 -1.996 -10.467 1.00 97.88 141 LEU A N 1
ATOM 1074 C CA . LEU A 1 141 ? 11.079 -2.132 -9.814 1.00 97.88 141 LEU A CA 1
ATOM 1075 C C . LEU A 1 141 ? 10.982 -3.449 -9.044 1.00 97.88 141 LEU A C 1
ATOM 1077 O O . LEU A 1 141 ? 10.618 -3.441 -7.868 1.00 97.88 141 LEU A O 1
ATOM 1081 N N . ARG A 1 142 ? 11.362 -4.557 -9.691 1.00 97.75 142 ARG A N 1
ATOM 1082 C CA . ARG A 1 142 ? 11.402 -5.885 -9.077 1.00 97.75 142 ARG A CA 1
ATOM 1083 C C . ARG A 1 142 ? 12.291 -5.889 -7.840 1.00 97.75 142 ARG A C 1
ATOM 1085 O O . ARG A 1 142 ? 11.844 -6.306 -6.781 1.00 97.75 142 ARG A O 1
ATOM 1092 N N . SER A 1 143 ? 13.518 -5.377 -7.948 1.00 98.06 143 SER A N 1
ATOM 1093 C CA . SER A 1 143 ? 14.460 -5.306 -6.823 1.00 98.06 143 SER A CA 1
ATOM 1094 C C . SER A 1 143 ? 13.874 -4.548 -5.626 1.00 98.06 143 SER A C 1
ATOM 1096 O O . SER A 1 143 ? 13.917 -5.037 -4.498 1.00 98.06 143 SER A O 1
ATOM 1098 N N . TYR A 1 144 ? 13.242 -3.394 -5.867 1.00 98.06 144 TYR A N 1
ATOM 1099 C CA . TYR A 1 144 ? 12.596 -2.621 -4.805 1.00 98.06 144 TYR A CA 1
ATOM 1100 C C . TYR A 1 144 ? 11.396 -3.334 -4.186 1.00 98.06 144 TYR A C 1
ATOM 1102 O O . TYR A 1 144 ? 11.226 -3.282 -2.971 1.00 98.06 144 TYR A O 1
ATOM 1110 N N . ALA A 1 145 ? 10.557 -3.979 -4.994 1.00 97.81 145 ALA A N 1
ATOM 1111 C CA . ALA A 1 145 ? 9.401 -4.704 -4.486 1.00 97.81 145 ALA A CA 1
ATOM 1112 C C . ALA A 1 145 ? 9.814 -5.945 -3.677 1.00 97.81 145 ALA A C 1
ATOM 1114 O O . ALA A 1 145 ? 9.242 -6.175 -2.614 1.00 97.81 145 ALA A O 1
ATOM 1115 N N . VAL A 1 146 ? 10.838 -6.687 -4.123 1.00 98.19 146 VAL A N 1
ATOM 1116 C CA . VAL A 1 146 ? 11.406 -7.826 -3.381 1.00 98.19 146 VAL A CA 1
ATOM 1117 C C . VAL A 1 146 ? 11.956 -7.371 -2.037 1.00 98.19 146 VAL A C 1
ATOM 1119 O O . VAL A 1 146 ? 11.580 -7.935 -1.019 1.00 98.19 146 VAL A O 1
ATOM 1122 N N . ASP A 1 147 ? 12.771 -6.313 -2.003 1.00 97.94 147 ASP A N 1
ATOM 1123 C CA . ASP A 1 147 ? 13.304 -5.768 -0.747 1.00 97.94 147 ASP A CA 1
ATOM 1124 C C . ASP A 1 147 ? 12.185 -5.377 0.238 1.00 97.94 147 ASP A C 1
ATOM 1126 O O . ASP A 1 147 ? 12.246 -5.719 1.421 1.00 97.94 147 ASP A O 1
ATOM 1130 N N . LEU A 1 148 ? 11.128 -4.711 -0.242 1.00 97.00 148 LEU A N 1
ATOM 1131 C CA . LEU A 1 148 ? 9.983 -4.345 0.596 1.00 97.00 148 LEU A CA 1
ATOM 1132 C C . LEU A 1 148 ? 9.201 -5.567 1.094 1.00 97.00 148 LEU A C 1
ATOM 1134 O O . LEU A 1 148 ? 8.804 -5.594 2.260 1.00 97.00 148 LEU A O 1
ATOM 1138 N N . TYR A 1 149 ? 8.975 -6.562 0.236 1.00 96.50 149 TYR A N 1
ATOM 1139 C CA . TYR A 1 149 ? 8.244 -7.770 0.607 1.00 96.50 149 TYR A CA 1
ATOM 1140 C C . TYR A 1 149 ? 9.036 -8.628 1.603 1.00 96.50 149 TYR A C 1
ATOM 1142 O O . TYR A 1 149 ? 8.480 -9.045 2.616 1.00 96.50 149 TYR A O 1
ATOM 1150 N N . THR A 1 150 ? 10.341 -8.816 1.388 1.00 95.62 150 THR A N 1
ATOM 1151 C CA . THR A 1 150 ? 11.217 -9.527 2.332 1.00 95.62 150 THR A CA 1
ATOM 1152 C C . THR A 1 150 ? 11.197 -8.855 3.702 1.00 95.62 150 THR A C 1
ATOM 1154 O O . THR A 1 150 ? 10.964 -9.514 4.712 1.00 95.62 150 THR A O 1
ATOM 1157 N N . LYS A 1 151 ? 11.333 -7.521 3.750 1.00 94.56 151 LYS A N 1
ATOM 1158 C CA . LYS A 1 151 ? 11.225 -6.764 5.007 1.00 94.56 151 LYS A CA 1
ATOM 1159 C C . LYS A 1 151 ? 9.871 -6.947 5.677 1.00 94.56 151 LYS A C 1
ATOM 1161 O O . LYS A 1 151 ? 9.809 -7.036 6.901 1.00 94.56 151 LYS A O 1
ATOM 1166 N N . PHE A 1 152 ? 8.786 -6.989 4.907 1.00 92.69 152 PHE A N 1
ATOM 1167 C CA . PHE A 1 152 ? 7.462 -7.279 5.448 1.00 92.69 152 PHE A CA 1
ATOM 1168 C C . PHE A 1 152 ? 7.401 -8.681 6.061 1.00 92.69 152 PHE A C 1
ATOM 1170 O O . PHE A 1 152 ? 6.948 -8.810 7.190 1.00 92.69 152 PHE A O 1
ATOM 1177 N N . GLU A 1 153 ? 7.900 -9.712 5.382 1.00 90.38 153 GLU A N 1
ATOM 1178 C CA . GLU A 1 153 ? 7.890 -11.084 5.904 1.00 90.38 153 GLU A CA 1
ATOM 1179 C C . GLU A 1 153 ? 8.731 -11.230 7.186 1.00 90.38 153 GLU A C 1
ATOM 1181 O O . GLU A 1 153 ? 8.317 -11.878 8.152 1.00 90.38 153 GLU A O 1
ATOM 1186 N N . GLU A 1 154 ? 9.892 -10.577 7.229 1.00 91.31 154 GLU A N 1
ATOM 1187 C CA . GLU A 1 154 ? 10.795 -10.609 8.380 1.00 91.31 154 GLU A CA 1
ATOM 1188 C C . GLU A 1 154 ? 10.251 -9.838 9.589 1.00 91.31 154 GLU A C 1
ATOM 1190 O O . GLU A 1 154 ? 10.507 -10.227 10.732 1.00 91.31 154 GLU A O 1
ATOM 1195 N N . SER A 1 155 ? 9.502 -8.756 9.357 1.00 91.56 155 SER A N 1
ATOM 1196 C CA . SER A 1 155 ? 9.052 -7.840 10.413 1.00 91.56 155 SER A CA 1
ATOM 1197 C C . SER A 1 155 ? 7.596 -8.018 10.827 1.00 91.56 155 SER A C 1
ATOM 1199 O O . SER A 1 155 ? 7.262 -7.754 11.978 1.00 91.56 155 SER A O 1
ATOM 1201 N N . PHE A 1 156 ? 6.712 -8.462 9.937 1.00 90.25 156 PHE A N 1
ATOM 1202 C CA . PHE A 1 156 ? 5.290 -8.597 10.225 1.00 90.25 156 PHE A CA 1
ATOM 1203 C C . PHE A 1 156 ? 4.992 -9.9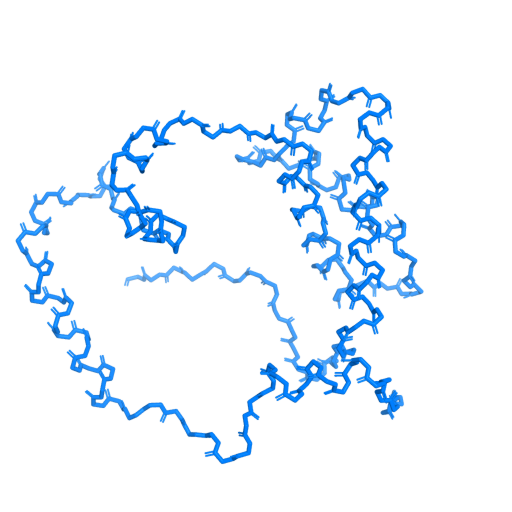82 10.818 1.00 90.25 156 PHE A C 1
ATOM 1205 O O . PHE A 1 156 ? 5.514 -10.991 10.336 1.00 90.25 156 PHE A O 1
ATOM 1212 N N . PRO A 1 157 ? 4.171 -10.082 11.881 1.00 88.56 157 PRO A N 1
ATOM 1213 C CA . PRO A 1 157 ? 3.834 -11.374 12.466 1.00 88.56 157 PRO A CA 1
ATOM 1214 C C . PRO A 1 157 ? 3.092 -12.261 11.448 1.00 88.56 157 PRO A C 1
ATOM 1216 O O . PRO A 1 157 ? 2.193 -11.770 10.759 1.00 88.56 157 PRO A O 1
ATOM 1219 N N . PRO A 1 158 ? 3.385 -13.575 11.378 1.00 85.88 158 PRO A N 1
ATOM 1220 C CA . PRO A 1 158 ? 2.706 -14.473 10.451 1.00 85.88 158 PRO A CA 1
ATOM 1221 C C . PRO A 1 158 ? 1.183 -14.436 10.619 1.00 85.88 158 PRO A C 1
ATOM 1223 O O . PRO A 1 158 ? 0.655 -14.596 11.726 1.00 85.88 158 PRO A O 1
ATOM 1226 N N . LEU A 1 159 ? 0.467 -14.269 9.506 1.00 81.69 159 LEU A N 1
ATOM 1227 C CA . LEU A 1 159 ? -0.992 -14.256 9.499 1.00 81.69 159 LEU A CA 1
ATOM 1228 C C . LEU A 1 159 ? -1.530 -15.657 9.804 1.00 81.69 159 LEU A C 1
ATOM 1230 O O . LEU A 1 159 ? -1.286 -16.622 9.079 1.00 81.69 159 LEU A O 1
ATOM 1234 N N . LYS A 1 160 ? -2.296 -15.785 10.890 1.00 77.69 160 LYS A N 1
ATOM 1235 C CA . LYS A 1 160 ? -2.933 -17.058 11.247 1.00 77.69 160 LYS A CA 1
ATOM 1236 C C . LYS A 1 160 ? -4.170 -17.264 10.381 1.00 77.69 160 LYS A C 1
ATOM 1238 O O . LYS A 1 160 ? -5.046 -16.406 10.353 1.00 77.69 160 LYS A O 1
ATOM 1243 N N . ALA A 1 161 ? -4.317 -18.443 9.775 1.00 74.88 161 ALA A N 1
ATOM 1244 C CA . ALA A 1 161 ? -5.508 -18.782 8.983 1.00 74.88 161 ALA A CA 1
ATOM 1245 C C . ALA A 1 161 ? -6.825 -18.595 9.769 1.00 74.88 161 ALA A C 1
ATOM 1247 O O . ALA A 1 161 ? -7.845 -18.184 9.221 1.00 74.88 161 ALA A O 1
ATOM 1248 N N . SER A 1 162 ? -6.797 -18.823 11.087 1.00 78.44 162 SER A N 1
ATOM 1249 C CA . SER A 1 162 ? -7.938 -18.601 11.983 1.00 78.44 162 SER A CA 1
ATOM 1250 C C . SER A 1 162 ? -8.398 -17.143 12.069 1.00 78.44 162 SER A C 1
ATOM 1252 O O . SER A 1 162 ? -9.523 -16.897 12.491 1.00 78.44 162 SER A O 1
ATOM 1254 N N . TRP A 1 163 ? -7.553 -16.178 11.695 1.00 82.25 163 TRP A N 1
ATOM 1255 C CA . TRP A 1 163 ? -7.917 -14.761 11.641 1.00 82.25 163 TRP A CA 1
ATOM 1256 C C . TRP A 1 163 ? -8.785 -14.420 10.434 1.00 82.25 163 TRP A C 1
ATOM 1258 O O . TRP A 1 163 ? -9.334 -13.325 10.402 1.00 82.25 163 TRP A O 1
ATOM 1268 N N . ARG A 1 164 ? -8.941 -15.357 9.483 1.00 80.69 164 ARG A N 1
ATOM 1269 C CA . ARG A 1 164 ? -9.728 -15.179 8.257 1.00 80.69 164 ARG A CA 1
ATOM 1270 C C . ARG A 1 164 ? -9.382 -13.846 7.575 1.00 80.69 164 ARG A C 1
ATOM 1272 O O . ARG A 1 164 ? -10.273 -13.015 7.416 1.00 80.69 164 ARG A O 1
ATOM 1279 N N . PRO A 1 165 ? -8.096 -13.604 7.252 1.00 79.81 165 PRO A N 1
ATOM 1280 C CA . PRO A 1 165 ? -7.694 -12.362 6.608 1.00 79.81 165 PRO A CA 1
ATOM 1281 C C . PRO A 1 165 ? -8.472 -12.194 5.301 1.00 79.81 165 PRO A C 1
ATOM 1283 O O . PRO A 1 165 ? -8.530 -13.110 4.482 1.00 79.81 165 PRO A O 1
ATOM 1286 N N . VAL A 1 166 ? -9.086 -11.027 5.135 1.00 77.69 166 VAL A N 1
ATOM 1287 C CA . VAL A 1 166 ? -9.793 -10.645 3.914 1.00 77.69 166 VAL A CA 1
ATOM 1288 C C . VAL A 1 166 ? -9.047 -9.466 3.313 1.00 77.69 166 VAL A C 1
ATOM 1290 O O . VAL A 1 166 ? -8.837 -8.454 3.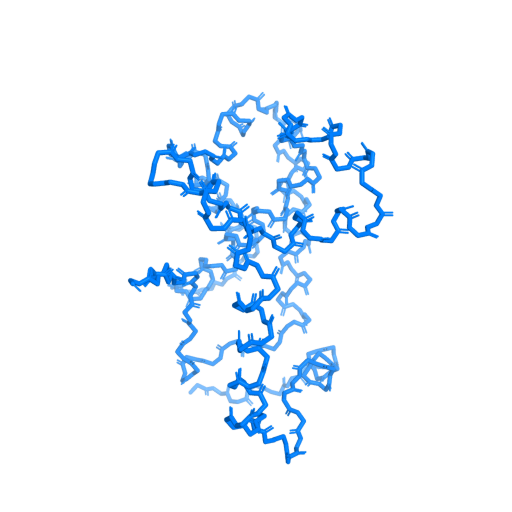983 1.00 77.69 166 VAL A O 1
ATOM 1293 N N . THR A 1 167 ? -8.614 -9.621 2.067 1.00 72.31 167 THR A N 1
ATOM 1294 C CA . THR A 1 167 ? -8.072 -8.533 1.250 1.00 72.31 167 THR A CA 1
ATOM 1295 C C . THR A 1 167 ? -9.235 -7.735 0.663 1.00 72.31 167 THR A C 1
ATOM 1297 O O . THR A 1 167 ? -10.350 -8.248 0.594 1.00 72.31 167 THR A O 1
ATOM 1300 N N . GLU A 1 168 ? -9.001 -6.457 0.366 1.00 63.06 168 GLU A N 1
ATOM 1301 C CA . GLU A 1 168 ? -9.991 -5.426 0.003 1.00 63.06 168 GLU A CA 1
ATOM 1302 C C . GLU A 1 168 ? -11.425 -5.919 -0.284 1.00 63.06 168 GLU A C 1
ATOM 1304 O O . GLU A 1 168 ? -11.735 -6.478 -1.333 1.00 63.06 168 GLU A O 1
ATOM 1309 N N . SER A 1 169 ? -12.338 -5.678 0.661 1.00 47.31 169 SER A N 1
ATOM 1310 C CA . SER A 1 169 ? -13.773 -5.863 0.434 1.00 47.31 169 SER A CA 1
ATOM 1311 C C . SER A 1 169 ? -14.373 -4.566 -0.088 1.00 47.31 169 SER A C 1
ATOM 1313 O O . SER A 1 169 ? -14.299 -3.535 0.582 1.00 47.31 169 SER A O 1
ATOM 1315 N N . SER A 1 170 ? -15.018 -4.610 -1.256 1.00 50.47 170 SER A N 1
ATOM 1316 C CA . SER A 1 170 ? -15.806 -3.478 -1.737 1.00 50.47 170 SER A CA 1
ATOM 1317 C C . SER A 1 170 ? -16.994 -3.255 -0.796 1.00 50.47 170 SER A C 1
ATOM 1319 O O . SER A 1 170 ? -17.987 -3.983 -0.849 1.00 50.47 170 SER A O 1
ATOM 1321 N N . ALA A 1 171 ? -16.908 -2.251 0.072 1.00 44.03 171 ALA A N 1
ATOM 1322 C CA . ALA A 1 171 ? -18.060 -1.783 0.824 1.00 44.03 171 ALA A CA 1
ATOM 1323 C C . ALA A 1 171 ? -18.885 -0.870 -0.090 1.00 44.03 171 ALA A C 1
ATOM 1325 O O . ALA A 1 171 ? -18.511 0.271 -0.350 1.00 44.03 171 ALA A O 1
ATOM 1326 N N . ARG A 1 172 ? -20.010 -1.377 -0.601 1.00 44.59 172 ARG A N 1
ATOM 1327 C CA . ARG A 1 172 ? -21.060 -0.511 -1.143 1.00 44.59 172 ARG A CA 1
ATOM 1328 C C . ARG A 1 172 ? -21.933 -0.084 0.027 1.00 44.59 172 ARG A C 1
ATOM 1330 O O . ARG A 1 172 ? -22.621 -0.917 0.609 1.00 44.59 172 ARG A O 1
ATOM 1337 N N . VAL A 1 173 ? -21.860 1.190 0.394 1.00 44.38 173 VAL A N 1
ATOM 1338 C CA . VAL A 1 173 ? -22.857 1.794 1.281 1.00 44.38 173 VAL A CA 1
ATOM 1339 C C . VAL A 1 173 ? -24.069 2.076 0.396 1.00 44.38 173 VAL A C 1
ATOM 1341 O O . VAL A 1 173 ? -23.958 2.865 -0.542 1.00 44.38 173 VAL A O 1
ATOM 1344 N N . GLY A 1 174 ? -25.141 1.308 0.600 1.00 37.69 174 GLY A N 1
ATOM 1345 C CA . GLY A 1 174 ? -26.438 1.539 -0.040 1.00 37.69 174 GLY A CA 1
ATOM 1346 C C . GLY A 1 174 ? -27.201 2.680 0.611 1.00 37.69 174 GLY A C 1
ATOM 1347 O O . GLY A 1 174 ? -26.837 3.049 1.751 1.00 37.69 174 GLY A O 1
#

Solvent-accessible surface area (backbone atoms only — not comparable to full-atom v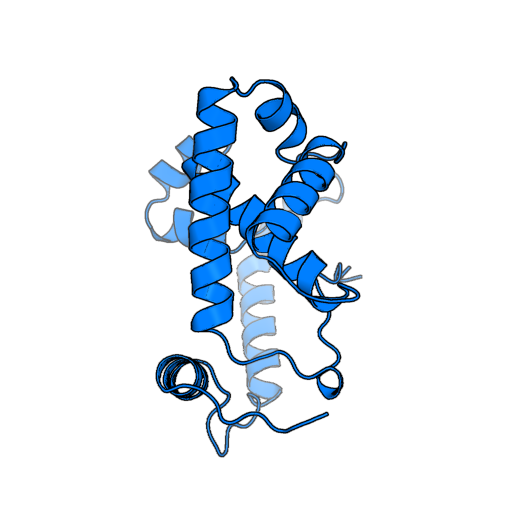alues): 10691 Å² total; per-residue (Å²): 134,82,88,70,82,71,52,75,54,15,47,51,46,45,71,73,72,41,84,58,90,88,74,70,82,81,58,66,68,58,56,52,52,54,47,53,51,50,52,62,72,45,50,84,51,51,87,77,48,41,94,95,46,66,86,84,84,48,75,65,59,54,55,40,40,74,73,37,52,72,58,36,68,69,46,76,85,65,85,73,92,43,68,79,62,45,26,53,57,35,29,53,42,21,55,58,48,56,79,74,55,85,73,89,85,50,51,60,61,39,37,51,52,22,46,53,56,43,46,69,36,88,62,100,60,60,10,74,59,57,73,67,49,50,75,68,53,47,53,50,35,49,52,53,17,27,55,52,40,44,52,42,63,69,31,46,65,82,83,54,77,90,68,61,84,76,72,92,75,87,80,79,84,129

Sequence (174 aa):
MSNKELNPMQQSVVEVLGKPAGWVPLPLTVVEAVREQLETALAPLAAKLSPDQPLFISKGSLNTVHGCEAHFMASLNSFEWTISNLRGTVMHKAVELSINWRGPVEPADLVDEALTRLEDEESRGPSEFIAKLSAGERAQL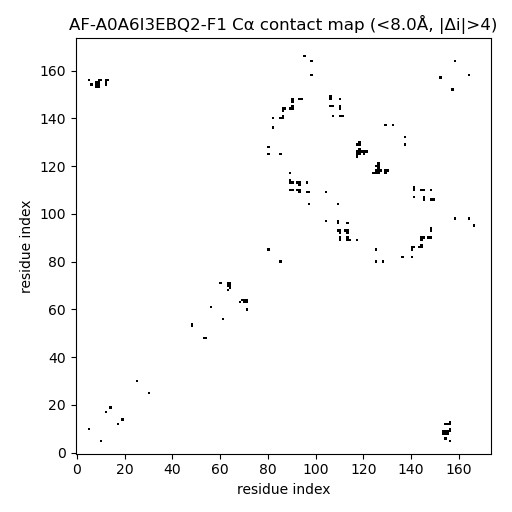RSYAVDLYTKFEESFPPLKASWRPVTESSARVG

pLDDT: mean 87.11, std 12.09, range [37.69, 98.19]

Nearest PDB structures (foldseek):
  8a0l-assembly1_D  TM=4.835E-01  e=6.376E+00  Bos taurus
  6gf3-assembly1_D  TM=4.733E-01  e=7.097E+00  Bos taurus

Secondary structure (DSSP, 8-state):
---PPPPHHHHHHHHHHSPPTT--PPPHHHHHHHHHHHHHHHHHHHTT-BTTB-----HHHHHHHHH-HHHHHHHTT-----HHHHHHHHHHHHHHHHHH--S---HHHHHHHHHHHHHS--SSSSHHHHHH--HHHHHHHHHHHHHHHHHHHHHSPPPPGGG-----------

Radius of gyration: 20.78 Å; Cα contacts (8 Å, |Δi|>4): 94; chains: 1; bounding box: 44×51×49 Å

Mean predicted aligned error: 7.92 Å

Foldseek 3Di:
DDPDDADPLQVVCCVVVNDDPPDDDDDVVVVVVVVVVCCVVCVVCPVVADPVRHDDDDPVLVVVCVVPVVVSVVCVPPDDDDLVVVLVQLLLQLVVCVLVDDDDDDLLVSSVVSLVVQLPDPPPGCNVVSVPDDPVSVVVSSVSSSVVNVCCVNRHPDDDVVVVDDDDDDDDDD